Protein AF-A0A936LRH6-F1 (afdb_monomer_lite)

Radius of gyration: 25.13 Å; chains: 1; bounding box: 63×82×47 Å

pLDDT: mean 73.91, std 24.98, range [28.86, 97.94]

Secondary structure (DSSP, 8-state):
--------------------------------------TT--TTTSS--S-SEETTEEEEEEEEEETTTTEEEEEEEEEES-TTS---SEEEEE--TTSSSSS-EEE-BTTEEEEEEEESS--EEEEEETT--EEEEETTTSSTT----

Foldseek 3Di:
DDDDDDDDDDDDDDDDDDDDDDDDDDDDDDDDDDDDPPPPPQPCVPPLPAALDFPQKGKDWDWDDDPPPLKIKIKIKIAGNDPVDAAAAKKFKAADPVDPCRTDIFGDDPRMGIDIDMDNDWDKMWIAGPVGTIHIDTPCPRYPPPDPD

Structure (mmCIF, N/CA/C/O backbone):
data_AF-A0A936LRH6-F1
#
_entry.id   AF-A0A936LRH6-F1
#
loop_
_atom_site.group_PDB
_atom_site.id
_atom_site.type_symbol
_atom_site.label_atom_id
_atom_site.label_alt_id
_atom_site.label_comp_id
_atom_site.label_asym_id
_atom_site.label_entity_id
_atom_site.label_seq_id
_atom_site.pdbx_PDB_ins_code
_atom_site.Cartn_x
_atom_site.Cartn_y
_atom_site.Cartn_z
_atom_site.occupancy
_atom_site.B_iso_or_equiv
_atom_site.auth_seq_id
_atom_site.auth_comp_id
_atom_site.auth_asym_id
_atom_site.auth_atom_id
_atom_site.pdbx_PDB_model_num
ATOM 1 N N . MET A 1 1 ? -25.817 71.728 -7.794 1.00 39.62 1 MET A N 1
ATOM 2 C CA . MET A 1 1 ? -25.895 71.269 -6.388 1.00 39.62 1 MET A CA 1
ATOM 3 C C . MET A 1 1 ? -26.545 69.888 -6.449 1.00 39.62 1 MET A C 1
ATOM 5 O O . MET A 1 1 ? -27.663 69.826 -6.928 1.00 39.62 1 MET A O 1
ATOM 9 N N . ILE A 1 2 ? -25.837 68.754 -6.376 1.00 36.47 2 ILE A N 1
ATOM 10 C CA . ILE A 1 2 ? -24.927 68.221 -5.332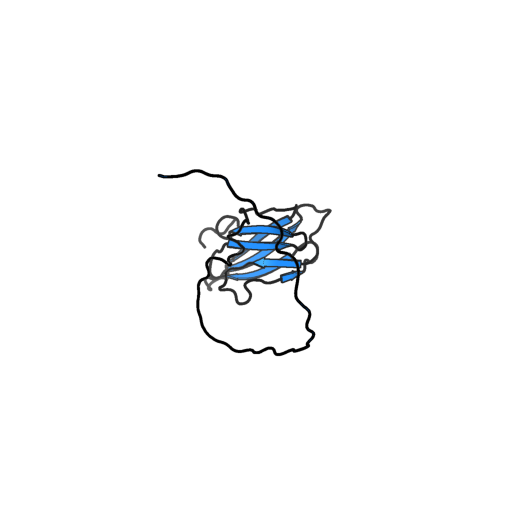 1.00 36.47 2 ILE A CA 1
ATOM 11 C C . ILE A 1 2 ? -25.701 67.745 -4.084 1.00 36.47 2 ILE A C 1
ATOM 13 O O . ILE A 1 2 ? -26.123 68.599 -3.322 1.00 36.47 2 ILE A O 1
ATOM 17 N N . LYS A 1 3 ? -25.808 66.401 -3.948 1.00 42.81 3 LYS A N 1
ATOM 18 C CA . LYS A 1 3 ? -25.753 65.495 -2.756 1.00 42.81 3 LYS A CA 1
ATO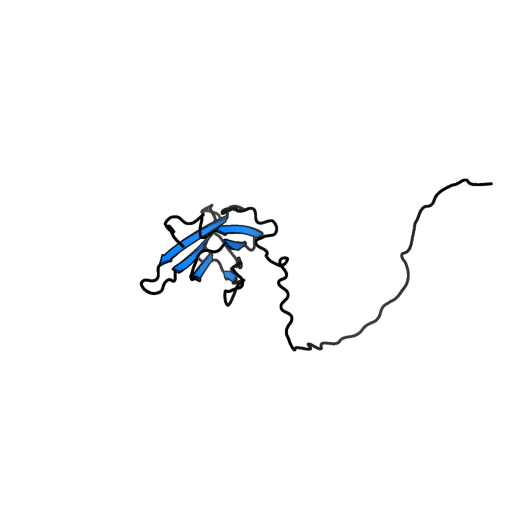M 19 C C . LYS A 1 3 ? -26.459 65.942 -1.448 1.00 42.81 3 LYS A C 1
ATOM 21 O O . LYS A 1 3 ? -26.295 67.075 -1.035 1.00 42.81 3 LYS A O 1
ATOM 26 N N . GLN A 1 4 ? -27.180 65.091 -0.705 1.00 45.19 4 GLN A N 1
ATOM 27 C CA . GLN A 1 4 ? -26.712 63.899 0.046 1.00 45.19 4 GLN A CA 1
ATOM 28 C C . GLN A 1 4 ? -27.917 62.992 0.436 1.00 45.19 4 GLN A C 1
ATOM 30 O O . GLN A 1 4 ? -29.000 63.517 0.654 1.00 45.19 4 GLN A O 1
ATOM 35 N N . GLU A 1 5 ? -27.823 61.659 0.276 1.00 46.44 5 GLU A N 1
ATOM 36 C CA . GLU A 1 5 ? -27.717 60.602 1.335 1.00 46.44 5 GLU A CA 1
ATOM 37 C C . GLU A 1 5 ? -29.041 60.323 2.100 1.00 46.44 5 GLU A C 1
ATOM 39 O O . GLU A 1 5 ? -29.735 61.248 2.494 1.00 46.44 5 GLU A O 1
ATOM 44 N N . LEU A 1 6 ? -29.511 59.073 2.277 1.00 42.69 6 LEU A N 1
ATOM 45 C CA . LEU A 1 6 ? -28.817 57.939 2.919 1.00 42.69 6 LEU A CA 1
ATOM 46 C C . LEU A 1 6 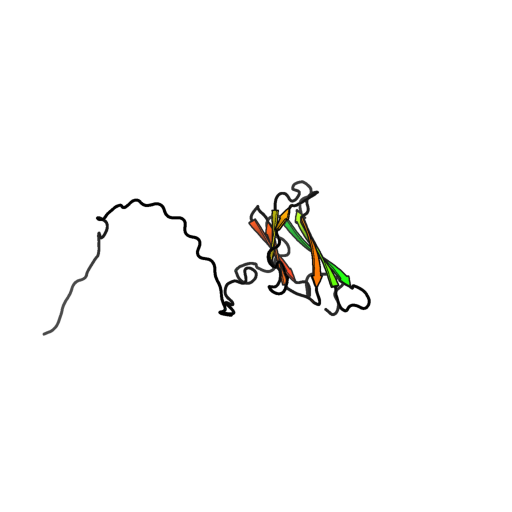? -29.259 56.525 2.413 1.00 42.69 6 LEU A C 1
ATOM 48 O O . LEU A 1 6 ? -30.298 56.370 1.777 1.00 42.69 6 LEU A O 1
ATOM 52 N N . ALA A 1 7 ? -28.440 55.502 2.714 1.00 43.78 7 ALA A N 1
ATOM 53 C CA . ALA A 1 7 ? -28.559 54.047 2.436 1.00 43.78 7 ALA A CA 1
ATOM 54 C C . ALA A 1 7 ? -29.871 53.370 2.939 1.00 43.78 7 ALA A C 1
ATOM 56 O O . ALA A 1 7 ? -30.442 53.840 3.914 1.00 43.78 7 ALA A O 1
ATOM 57 N N . LYS A 1 8 ? -30.470 52.322 2.327 1.00 39.78 8 LYS A N 1
ATOM 58 C CA . LYS A 1 8 ? -30.030 50.997 1.779 1.00 39.78 8 LYS A CA 1
ATOM 59 C C . LYS A 1 8 ? -29.968 49.846 2.818 1.00 39.78 8 LYS A C 1
ATOM 61 O O . LYS A 1 8 ? -28.947 49.692 3.475 1.00 39.78 8 LYS A O 1
ATOM 66 N N . ALA A 1 9 ? -30.989 48.975 2.819 1.00 38.28 9 ALA A N 1
ATOM 67 C CA . ALA A 1 9 ? -30.989 47.527 3.145 1.00 38.28 9 ALA A CA 1
ATOM 68 C C . ALA A 1 9 ? -32.386 46.975 2.746 1.00 38.28 9 ALA A C 1
ATOM 70 O O . ALA A 1 9 ? -33.377 47.609 3.084 1.00 38.28 9 ALA A O 1
ATOM 71 N N . GLN A 1 10 ? -32.554 46.023 1.819 1.00 40.56 10 GLN A N 1
ATOM 72 C CA . GLN A 1 10 ? -32.264 44.578 1.895 1.00 40.56 10 GLN A CA 1
ATOM 73 C C . GLN A 1 10 ? -33.102 43.825 2.939 1.00 40.56 10 GLN A C 1
ATOM 75 O O . GLN A 1 10 ? -32.644 43.674 4.065 1.00 40.56 10 GLN A O 1
ATOM 80 N N . ASP A 1 11 ? -34.248 43.279 2.513 1.00 39.31 11 ASP A N 1
ATOM 81 C CA . ASP A 1 11 ? -34.786 42.021 3.048 1.00 39.31 11 ASP A CA 1
ATOM 82 C C . ASP A 1 11 ? -35.736 41.326 2.038 1.00 39.31 11 ASP A C 1
ATOM 84 O O . ASP A 1 11 ? -36.173 41.949 1.070 1.00 39.31 11 ASP A O 1
ATOM 88 N N . GLU A 1 12 ? -36.013 40.041 2.270 1.00 37.59 12 GLU A N 1
ATOM 89 C CA . GLU A 1 12 ? -37.112 39.224 1.711 1.00 37.59 12 GLU A CA 1
ATOM 90 C C . GLU A 1 12 ? -37.230 39.072 0.171 1.00 37.59 12 GLU A C 1
ATOM 92 O O . GLU A 1 12 ? -37.974 39.759 -0.527 1.00 37.59 12 GLU A O 1
ATOM 97 N N . THR A 1 13 ? -36.601 38.027 -0.381 1.00 34.91 13 THR A N 1
ATOM 98 C CA . THR A 1 13 ? -37.000 37.438 -1.681 1.00 34.91 13 THR A CA 1
ATOM 99 C C . THR A 1 13 ? -37.135 35.922 -1.545 1.00 34.91 13 THR A C 1
ATOM 101 O O . THR A 1 13 ? -36.247 35.167 -1.935 1.00 34.91 13 THR A O 1
ATOM 104 N N . MET A 1 14 ? -38.240 35.465 -0.943 1.00 40.56 14 MET A N 1
ATOM 105 C CA . MET A 1 14 ? -38.499 34.034 -0.745 1.00 40.56 14 MET A CA 1
ATOM 106 C C . MET A 1 14 ? -40.000 33.682 -0.712 1.00 40.56 14 MET A C 1
ATOM 108 O O . MET A 1 14 ? -40.556 33.419 0.348 1.00 40.56 14 MET A O 1
ATOM 112 N N . ALA A 1 15 ? -40.658 33.629 -1.877 1.00 36.25 15 ALA A N 1
ATOM 113 C CA . ALA A 1 15 ? -41.913 32.887 -2.091 1.00 36.25 15 ALA A CA 1
ATOM 114 C C . ALA A 1 15 ? -42.250 32.771 -3.592 1.00 36.25 15 ALA A C 1
ATOM 116 O O . ALA A 1 15 ? -42.001 33.714 -4.335 1.00 36.25 15 ALA A O 1
ATOM 117 N N . MET A 1 16 ? -42.913 31.666 -3.983 1.00 35.59 16 MET A N 1
ATOM 118 C CA . MET A 1 16 ? -43.482 31.376 -5.323 1.00 35.59 16 MET A CA 1
ATOM 119 C C . MET A 1 16 ? -42.440 31.175 -6.454 1.00 35.59 16 MET A C 1
ATOM 121 O O . MET A 1 16 ? -41.517 31.959 -6.600 1.00 35.59 16 MET A O 1
ATOM 125 N N . MET A 1 17 ? -42.509 30.174 -7.341 1.00 36.75 17 MET A N 1
ATOM 126 C CA . MET A 1 17 ? -43.417 29.025 -7.551 1.00 36.75 17 MET A CA 1
ATOM 127 C C . MET A 1 17 ? -42.661 27.984 -8.436 1.00 36.75 17 MET A C 1
ATOM 129 O O . MET A 1 17 ? -41.650 28.340 -9.029 1.00 36.75 17 MET A O 1
ATOM 133 N N . ALA A 1 18 ? -43.031 26.709 -8.625 1.00 40.53 18 ALA A N 1
ATOM 134 C CA . ALA A 1 18 ? -44.195 25.919 -8.201 1.00 40.53 18 ALA A CA 1
ATOM 135 C C . ALA A 1 18 ? -43.779 24.444 -7.903 1.00 40.53 18 ALA A C 1
ATOM 137 O O . ALA A 1 18 ? -42.892 24.219 -7.086 1.00 40.53 18 ALA A O 1
ATOM 138 N N . GLN A 1 19 ? -44.416 23.439 -8.529 1.00 35.03 19 GLN A N 1
ATOM 139 C CA . GLN A 1 19 ? -44.179 21.984 -8.396 1.00 35.03 19 GLN A CA 1
ATOM 140 C C . GLN A 1 19 ? -44.448 21.290 -9.756 1.00 35.03 19 GLN A C 1
ATOM 142 O O . GLN A 1 19 ? -45.267 21.798 -10.521 1.00 35.03 19 GLN A O 1
ATOM 147 N N . GLY A 1 20 ? -43.827 20.138 -10.074 1.00 33.53 20 GLY A N 1
ATOM 148 C CA . GLY A 1 20 ? -44.065 19.452 -11.365 1.00 33.53 20 GLY A CA 1
ATOM 149 C C . GLY A 1 20 ? -43.421 18.064 -11.547 1.00 33.53 20 GLY A C 1
ATOM 150 O O . GLY A 1 20 ? -42.235 17.943 -11.815 1.00 33.53 20 GLY A O 1
ATOM 151 N N . VAL A 1 21 ? -44.246 17.024 -11.430 1.00 32.62 21 VAL A N 1
ATOM 152 C CA . VAL A 1 21 ? -43.994 15.567 -11.533 1.00 32.62 21 VAL A CA 1
ATOM 153 C C . VAL A 1 21 ? -43.380 15.086 -12.871 1.00 32.62 21 VAL A C 1
ATOM 155 O O . VAL A 1 21 ? -43.810 15.542 -13.924 1.00 32.62 21 VAL A O 1
ATOM 158 N N . GLY A 1 22 ? -42.528 14.039 -12.868 1.00 30.58 22 GLY A N 1
ATOM 159 C CA . GLY A 1 22 ? -42.308 13.204 -14.074 1.00 30.58 22 GLY A CA 1
ATOM 160 C C . GLY A 1 22 ? -41.112 12.232 -14.057 1.00 30.58 22 GLY A C 1
ATOM 161 O O . GLY A 1 22 ? -39.986 12.637 -13.803 1.00 30.58 22 GLY A O 1
ATOM 162 N N . LYS A 1 23 ? -41.339 10.941 -14.361 1.00 37.34 23 LYS A N 1
ATOM 163 C CA . LYS A 1 23 ? -40.293 9.896 -14.501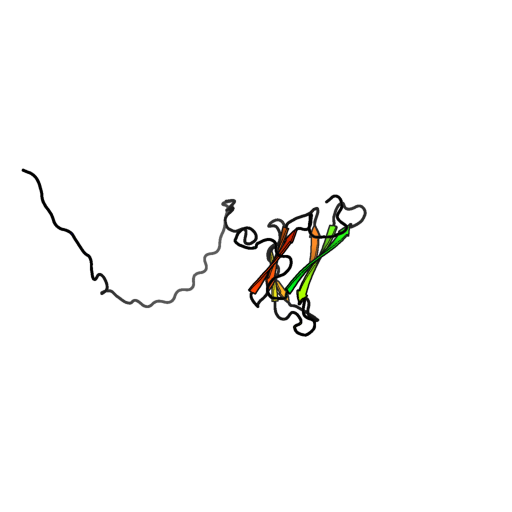 1.00 37.34 23 LYS A CA 1
ATOM 164 C C . LYS A 1 23 ? -39.543 9.999 -15.841 1.00 37.34 23 LYS A C 1
ATOM 166 O O . LYS A 1 23 ? -40.176 10.267 -16.855 1.00 37.34 23 LYS A O 1
ATOM 171 N N . GLY A 1 24 ? -38.269 9.595 -15.880 1.00 28.86 24 GLY A N 1
ATOM 172 C CA . GLY A 1 24 ? -37.567 9.307 -17.139 1.00 28.86 24 GLY A CA 1
ATOM 173 C C . GLY A 1 24 ? -36.138 8.795 -16.944 1.00 28.86 24 GLY A C 1
ATOM 174 O O . GLY A 1 24 ? -35.257 9.559 -16.568 1.00 28.86 24 GLY A O 1
ATOM 175 N N . LEU A 1 25 ? -35.904 7.507 -17.211 1.00 37.50 25 LEU A N 1
ATOM 176 C CA . LEU A 1 25 ? -34.565 6.919 -17.280 1.00 37.50 25 LEU A CA 1
ATOM 177 C C . LEU A 1 25 ? -34.105 6.958 -18.751 1.00 37.50 25 LEU A C 1
ATOM 179 O O . LEU A 1 25 ? -34.645 6.209 -19.558 1.00 37.50 25 LEU A O 1
ATOM 183 N N . GLU A 1 26 ? -33.119 7.782 -19.112 1.00 32.19 26 GLU A N 1
ATOM 184 C CA . GLU A 1 26 ? -32.374 7.612 -20.373 1.00 32.19 26 GLU A CA 1
ATOM 185 C C . GLU A 1 26 ? -30.875 7.804 -20.120 1.00 32.19 26 GLU A C 1
ATOM 187 O O . GLU A 1 26 ? -30.374 8.918 -19.971 1.00 32.19 26 GLU A O 1
ATOM 192 N N . VAL A 1 27 ? -30.147 6.687 -20.062 1.00 36.88 27 VAL A N 1
ATOM 193 C CA . VAL A 1 27 ? -28.684 6.679 -19.979 1.00 36.88 27 VAL A CA 1
ATOM 194 C C . VAL A 1 27 ? -28.129 6.767 -21.399 1.00 36.88 27 VAL A C 1
ATOM 196 O O . VAL A 1 27 ? -28.162 5.790 -22.146 1.00 36.88 27 VAL A O 1
ATOM 199 N N . LYS A 1 28 ? -27.605 7.935 -21.780 1.00 35.16 28 LYS A N 1
ATOM 200 C CA . LYS A 1 28 ? -27.051 8.176 -23.119 1.00 35.16 28 LYS A CA 1
ATOM 201 C C . LYS A 1 28 ? -25.522 8.069 -23.105 1.00 35.16 28 LYS A C 1
ATOM 203 O O . LYS A 1 28 ? -24.822 9.048 -22.872 1.00 35.16 28 LYS A O 1
ATOM 208 N N . VAL A 1 29 ? -24.997 6.862 -23.336 1.00 41.53 29 VAL A N 1
ATOM 209 C CA . VAL A 1 29 ? -23.544 6.614 -23.430 1.00 41.53 29 VAL A CA 1
ATOM 210 C C . VAL A 1 29 ? -23.040 6.792 -24.863 1.00 41.53 29 VAL A C 1
ATOM 212 O O . VAL A 1 29 ? -23.451 6.046 -25.751 1.00 41.53 29 VAL A O 1
ATOM 215 N N . ARG A 1 30 ? -22.092 7.719 -25.048 1.00 39.97 30 ARG A N 1
ATOM 216 C CA . ARG A 1 30 ? -20.868 7.651 -25.888 1.00 39.97 30 ARG A CA 1
ATOM 217 C C . ARG A 1 30 ? -20.144 9.002 -25.730 1.00 39.97 30 ARG A C 1
ATOM 219 O O . ARG A 1 30 ? -20.800 10.034 -25.763 1.00 39.97 30 ARG A O 1
ATOM 226 N N . ASN A 1 31 ? -18.895 9.015 -25.252 1.00 38.44 31 ASN A N 1
ATOM 227 C CA . ASN A 1 31 ? -17.658 9.022 -26.061 1.00 38.44 31 ASN A CA 1
ATOM 228 C C . ASN A 1 31 ? -17.627 10.194 -27.074 1.00 38.44 31 ASN A C 1
ATOM 230 O O . ASN A 1 31 ? -18.593 10.387 -27.796 1.00 38.44 31 ASN A O 1
ATOM 234 N N . GLU A 1 32 ? -16.567 11.002 -27.194 1.00 41.88 32 GLU A N 1
ATOM 235 C CA . GLU A 1 32 ? -15.142 10.718 -26.954 1.00 41.88 32 GLU A CA 1
ATOM 236 C C . GLU A 1 32 ? -14.251 11.986 -26.921 1.00 41.88 32 GLU A C 1
ATOM 238 O O . GLU A 1 32 ? -14.609 13.019 -27.472 1.00 41.88 32 GLU A O 1
ATOM 243 N N . LYS A 1 33 ? -13.050 11.854 -26.327 1.00 43.50 33 LYS A N 1
ATOM 244 C CA . LYS A 1 33 ? -11.883 12.766 -26.396 1.00 43.50 33 LYS A CA 1
ATOM 245 C C . LYS A 1 33 ? -12.075 14.253 -26.032 1.00 43.50 33 LYS A C 1
ATOM 247 O O . LYS A 1 33 ? -12.211 15.115 -26.893 1.00 43.50 33 LYS A O 1
ATOM 252 N N . ALA A 1 34 ? -11.745 14.562 -24.780 1.00 32.91 34 ALA A N 1
ATOM 253 C CA . ALA A 1 34 ? -10.877 15.699 -24.476 1.00 32.91 34 ALA A CA 1
ATOM 254 C C . ALA A 1 34 ? -9.869 15.272 -23.399 1.00 32.91 34 ALA A C 1
ATOM 256 O O . ALA A 1 34 ? -10.255 15.004 -22.264 1.00 32.91 34 ALA A O 1
ATOM 257 N N . PHE A 1 35 ? -8.582 15.186 -23.753 1.00 35.91 35 PHE A N 1
ATOM 258 C CA . PHE A 1 35 ? -7.524 15.175 -22.744 1.00 35.91 35 PHE A CA 1
ATOM 259 C C . PHE A 1 35 ? -7.458 16.590 -22.164 1.00 35.91 35 PHE A C 1
ATOM 261 O O . PHE A 1 35 ? -6.970 17.512 -22.813 1.00 35.91 35 PHE A O 1
ATOM 268 N N . HIS A 1 36 ? -8.000 16.759 -20.964 1.00 36.22 36 HIS A N 1
ATOM 269 C CA . HIS A 1 36 ? -7.623 17.845 -20.074 1.00 36.22 36 HIS A CA 1
ATOM 270 C C . HIS A 1 36 ? -6.848 17.205 -18.930 1.00 36.22 36 HIS A C 1
ATOM 272 O O . HIS A 1 36 ? -7.413 16.416 -18.170 1.00 36.22 36 HIS A O 1
ATOM 278 N N . GLU A 1 37 ? -5.567 17.545 -18.810 1.00 42.75 37 GLU A N 1
ATOM 279 C CA . GLU A 1 37 ? -4.834 17.375 -17.560 1.00 42.75 37 GLU A CA 1
ATOM 280 C C . GLU A 1 37 ? -5.432 18.346 -16.539 1.00 42.75 37 GLU A C 1
ATOM 282 O O . GLU A 1 37 ? -4.960 19.461 -16.335 1.00 42.75 37 GLU A O 1
ATOM 287 N N . ASN A 1 38 ? -6.531 17.929 -15.911 1.00 34.53 38 ASN A N 1
ATOM 288 C CA . ASN A 1 38 ? -6.992 18.566 -14.694 1.00 34.53 38 ASN A CA 1
ATOM 289 C C . ASN A 1 38 ? -6.020 18.178 -13.576 1.00 34.53 38 ASN A C 1
ATOM 291 O O . ASN A 1 38 ? -6.234 17.184 -12.887 1.00 34.53 38 ASN A O 1
ATOM 295 N N . GLU A 1 39 ? -5.018 19.025 -13.328 1.00 42.19 39 GLU A N 1
ATOM 296 C CA . GLU A 1 39 ? -4.161 19.018 -12.123 1.00 42.19 39 GLU A CA 1
ATOM 297 C C . GLU A 1 39 ? -4.944 19.126 -10.785 1.00 42.19 39 GLU A C 1
ATOM 299 O O . GLU A 1 39 ? -4.354 19.249 -9.713 1.00 42.19 39 GLU A O 1
ATOM 304 N N . SER A 1 40 ? -6.280 19.090 -10.833 1.00 38.28 40 SER A N 1
ATOM 305 C CA . SER A 1 40 ? -7.210 19.339 -9.733 1.00 38.28 40 SER A CA 1
ATOM 306 C C . SER A 1 40 ? -7.919 18.083 -9.189 1.00 38.28 40 SER A C 1
ATOM 308 O O . SER A 1 40 ? -8.700 18.227 -8.251 1.00 38.28 40 SER A O 1
ATOM 310 N N . ASP A 1 41 ? -7.671 16.880 -9.734 1.00 45.06 41 ASP A N 1
ATOM 311 C CA . ASP A 1 41 ? -8.231 15.595 -9.236 1.00 45.06 41 ASP A CA 1
ATOM 312 C C . ASP A 1 41 ? -7.133 14.621 -8.756 1.00 45.06 41 ASP A C 1
ATOM 314 O O . ASP A 1 41 ? -7.248 13.402 -8.871 1.00 45.06 41 ASP A O 1
ATOM 318 N N . ASP A 1 42 ? -6.044 15.168 -8.211 1.00 45.53 42 ASP A N 1
ATOM 319 C CA . ASP A 1 42 ? -5.010 14.411 -7.499 1.00 45.53 42 ASP A CA 1
ATOM 320 C C . ASP A 1 42 ? -5.363 14.356 -5.994 1.00 45.53 42 ASP A C 1
ATOM 322 O O . ASP A 1 42 ? -5.001 15.268 -5.238 1.00 45.53 42 ASP A O 1
ATOM 326 N N . PRO A 1 43 ? -6.073 13.319 -5.495 1.00 52.94 43 PRO A N 1
ATOM 327 C CA . PRO A 1 43 ? -6.474 13.243 -4.085 1.00 52.94 43 PRO A CA 1
ATOM 328 C C . PRO A 1 43 ? -5.280 13.196 -3.119 1.00 52.94 43 PRO A C 1
ATOM 330 O O . PRO A 1 43 ? -5.439 13.498 -1.942 1.00 52.94 43 PRO A O 1
ATOM 333 N N . LEU A 1 44 ? -4.078 12.875 -3.613 1.00 54.12 44 LEU A N 1
ATOM 334 C CA . LEU A 1 44 ? -2.830 12.893 -2.846 1.00 54.12 44 LEU A CA 1
ATOM 335 C C . LEU A 1 44 ? -2.254 14.309 -2.632 1.00 54.12 44 LEU A C 1
ATOM 337 O O . LEU A 1 44 ? -1.472 14.504 -1.697 1.00 54.12 44 LEU A O 1
ATOM 341 N N . LYS A 1 45 ? -2.618 15.294 -3.474 1.00 51.00 45 LYS A N 1
ATOM 342 C CA . LYS A 1 45 ? -2.175 16.700 -3.350 1.00 51.00 45 LYS A CA 1
ATOM 343 C C . LYS A 1 45 ? -3.040 17.506 -2.372 1.00 51.00 45 LYS A C 1
ATOM 345 O O . LYS A 1 45 ? -2.535 18.437 -1.749 1.00 51.00 45 LYS A O 1
ATOM 350 N N . ALA A 1 46 ? -4.317 17.160 -2.200 1.00 48.59 46 ALA A N 1
ATOM 351 C CA . ALA A 1 46 ? -5.239 17.894 -1.331 1.00 48.59 46 ALA A CA 1
ATOM 352 C C . ALA A 1 46 ? -5.275 17.326 0.105 1.00 48.59 46 ALA A C 1
ATOM 354 O O . ALA A 1 46 ? -6.014 16.392 0.395 1.00 48.59 46 ALA A O 1
ATOM 355 N N . ASN A 1 47 ? -4.534 17.958 1.025 1.00 54.75 47 ASN A N 1
ATOM 356 C CA . ASN A 1 47 ? -4.583 17.772 2.493 1.00 54.75 47 ASN A CA 1
ATOM 357 C C . ASN A 1 47 ? -3.984 16.475 3.090 1.00 54.75 47 ASN A C 1
ATOM 359 O O . ASN A 1 47 ? -4.120 16.246 4.291 1.00 54.75 47 ASN A O 1
ATOM 363 N N . TRP A 1 48 ? -3.291 15.638 2.312 1.00 65.94 48 TRP A N 1
ATOM 364 C CA . TRP A 1 48 ? -2.662 14.407 2.821 1.00 65.94 48 TRP A CA 1
ATOM 365 C C . TRP A 1 48 ? -1.202 14.685 3.220 1.00 65.94 48 TRP A C 1
ATOM 367 O O . TRP A 1 48 ? -0.266 14.479 2.436 1.00 65.94 48 TRP A O 1
ATOM 377 N N . ASN A 1 49 ? -1.008 15.191 4.442 1.00 56.09 49 ASN A N 1
ATOM 378 C CA . ASN A 1 49 ? 0.241 15.792 4.946 1.00 56.09 49 ASN A CA 1
ATOM 379 C C . ASN A 1 49 ? 1.385 14.797 5.268 1.00 56.09 49 ASN A C 1
ATOM 381 O O . ASN A 1 49 ? 2.034 14.908 6.303 1.00 56.09 49 ASN A O 1
ATOM 385 N N . GLY A 1 50 ? 1.670 13.842 4.377 1.00 58.97 50 GLY A N 1
ATOM 386 C CA . GLY A 1 50 ? 2.911 13.048 4.429 1.00 58.97 50 GLY A CA 1
ATOM 387 C C . GLY A 1 50 ? 3.016 12.079 5.604 1.00 58.97 50 GLY A C 1
ATOM 388 O O . GLY A 1 50 ? 4.119 11.692 5.969 1.00 58.97 50 GLY A O 1
ATOM 389 N N . GLN A 1 51 ? 1.894 11.713 6.224 1.00 81.50 51 GLN A N 1
ATOM 390 C CA . GLN A 1 51 ? 1.919 10.842 7.388 1.00 81.50 51 GLN A CA 1
ATOM 391 C C . GLN A 1 51 ? 1.816 9.373 6.968 1.00 81.50 51 GLN A C 1
ATOM 393 O O . GLN A 1 51 ? 0.809 8.930 6.410 1.00 81.50 51 GLN A O 1
ATOM 398 N N . LEU A 1 52 ? 2.859 8.616 7.318 1.00 91.62 52 LEU A N 1
ATOM 399 C CA . LEU A 1 52 ? 2.847 7.152 7.319 1.00 91.62 52 LEU A CA 1
ATOM 400 C C . LEU A 1 52 ? 1.831 6.587 8.322 1.00 91.62 52 LEU A C 1
ATOM 402 O O . LEU A 1 52 ? 1.512 5.401 8.265 1.00 91.62 52 LEU A O 1
ATOM 406 N N . GLU A 1 53 ? 1.349 7.415 9.255 1.00 92.81 53 GLU A N 1
ATOM 407 C CA . GLU A 1 53 ? 0.471 7.036 10.358 1.00 92.81 53 GLU A CA 1
ATOM 408 C C . GLU A 1 53 ? -0.642 8.065 10.574 1.00 92.81 53 GLU A C 1
ATOM 410 O O . GLU A 1 53 ? -0.361 9.242 10.767 1.00 92.81 53 GLU A O 1
ATOM 415 N N . ASP A 1 54 ? -1.894 7.614 10.610 1.00 92.38 54 ASP A N 1
ATOM 416 C CA . ASP A 1 54 ? -3.071 8.435 10.919 1.00 92.38 54 ASP A CA 1
ATOM 417 C C . ASP A 1 54 ? -4.132 7.574 11.625 1.00 92.38 54 ASP A C 1
ATOM 419 O O . ASP A 1 54 ? -4.266 6.383 11.342 1.00 92.38 54 ASP A O 1
ATOM 423 N N . LYS A 1 55 ? -4.865 8.151 12.586 1.00 90.00 55 LYS A N 1
ATOM 424 C CA . LYS A 1 55 ? -5.909 7.492 13.411 1.00 90.00 55 LYS A CA 1
ATOM 425 C C . LYS A 1 55 ? -5.548 6.075 13.898 1.00 90.00 55 LYS A C 1
ATOM 427 O O . LYS A 1 55 ? -6.349 5.136 13.812 1.00 90.00 55 LYS A O 1
ATOM 432 N N . GLY A 1 56 ? -4.318 5.898 14.384 1.00 92.44 56 GLY A N 1
ATOM 433 C CA . GLY A 1 56 ? -3.820 4.607 14.876 1.00 92.44 56 GLY A CA 1
ATOM 434 C C . GLY A 1 56 ? -3.606 3.544 13.788 1.00 92.44 56 GLY A C 1
ATOM 435 O O . GLY A 1 56 ? -3.456 2.366 14.104 1.00 92.44 56 GLY A O 1
ATOM 436 N N . LYS A 1 57 ? -3.609 3.924 12.508 1.00 95.19 57 LYS A N 1
ATOM 437 C CA . LYS A 1 57 ? -3.258 3.073 11.366 1.00 95.19 57 LYS A CA 1
ATOM 438 C C . LYS A 1 57 ? -1.889 3.473 10.830 1.00 95.19 57 LYS A C 1
ATOM 440 O O . LYS A 1 57 ? -1.467 4.608 11.020 1.00 95.19 57 LYS A O 1
ATOM 445 N N . ARG A 1 58 ? -1.210 2.549 10.152 1.00 95.69 58 ARG A N 1
ATOM 446 C CA . ARG A 1 58 ? 0.078 2.767 9.486 1.00 95.69 58 ARG A CA 1
ATOM 447 C C . ARG A 1 58 ? 0.063 2.175 8.085 1.00 95.69 58 ARG A C 1
ATOM 449 O O . ARG A 1 58 ? -0.437 1.063 7.909 1.00 95.69 58 ARG A O 1
ATOM 456 N N . ILE A 1 59 ? 0.652 2.890 7.129 1.00 96.12 59 ILE A N 1
ATOM 457 C CA . ILE A 1 59 ? 1.006 2.372 5.806 1.00 96.12 59 ILE A CA 1
ATOM 458 C C . ILE A 1 59 ? 2.496 2.011 5.762 1.00 96.12 59 ILE A C 1
ATOM 460 O O . ILE A 1 59 ? 3.332 2.678 6.370 1.00 96.12 59 ILE A O 1
ATOM 464 N N . SER A 1 60 ? 2.838 0.941 5.056 1.00 95.31 60 SER A N 1
ATOM 465 C CA . SER A 1 60 ? 4.222 0.578 4.742 1.00 95.31 60 SER A CA 1
ATOM 466 C C . SER A 1 60 ? 4.289 -0.197 3.427 1.00 95.31 60 SER A C 1
ATOM 468 O O . SER A 1 60 ? 3.261 -0.626 2.898 1.00 95.31 60 SER A O 1
ATOM 470 N N . ALA A 1 61 ? 5.493 -0.397 2.891 1.00 94.50 61 ALA A N 1
ATOM 471 C CA . ALA A 1 61 ? 5.694 -1.297 1.763 1.00 94.50 61 ALA A CA 1
ATOM 472 C C . ALA A 1 61 ? 6.968 -2.137 1.888 1.00 94.50 61 ALA A C 1
ATOM 474 O O . ALA A 1 61 ? 7.874 -1.841 2.666 1.00 94.50 61 ALA A O 1
ATOM 475 N N . SER A 1 62 ? 7.023 -3.194 1.086 1.00 92.44 62 SER A N 1
ATOM 476 C CA . SER A 1 62 ? 8.234 -3.942 0.758 1.00 92.44 62 SER A CA 1
ATOM 477 C C . SER A 1 62 ? 8.431 -3.925 -0.754 1.00 92.44 62 SER A C 1
ATOM 479 O O . SER A 1 62 ? 7.461 -4.077 -1.505 1.00 92.44 62 SER A O 1
ATOM 481 N N . VAL A 1 63 ? 9.680 -3.746 -1.180 1.00 91.75 63 VAL A N 1
ATOM 482 C CA . VAL A 1 63 ? 10.086 -3.685 -2.587 1.00 91.75 63 VAL A CA 1
ATOM 483 C C . VAL A 1 63 ? 11.071 -4.816 -2.852 1.00 91.75 63 VAL A C 1
ATOM 485 O O . VAL A 1 63 ? 12.136 -4.857 -2.244 1.00 91.75 63 VAL A O 1
ATOM 488 N N . ASP A 1 64 ? 10.708 -5.721 -3.755 1.00 91.38 64 ASP A N 1
ATOM 489 C CA . ASP A 1 64 ? 11.567 -6.805 -4.233 1.00 91.38 64 ASP A CA 1
ATOM 490 C C . ASP A 1 64 ? 11.878 -6.547 -5.723 1.00 91.38 64 ASP A C 1
ATOM 492 O O . ASP A 1 64 ? 10.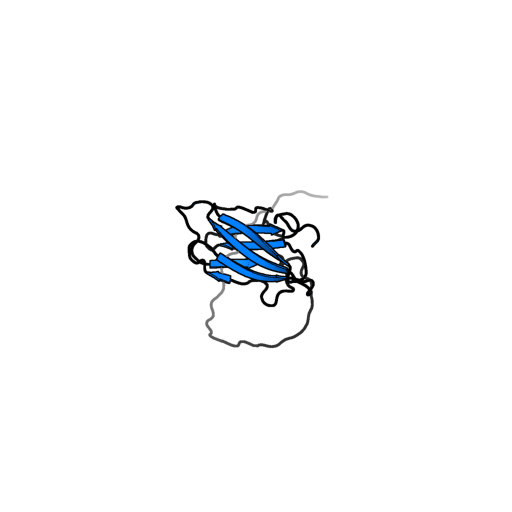951 -6.489 -6.535 1.00 91.38 64 ASP A O 1
ATOM 496 N N . GLU A 1 65 ? 13.144 -6.397 -6.129 1.00 91.56 65 GLU A N 1
ATOM 497 C CA . GLU A 1 65 ? 13.488 -6.350 -7.563 1.00 91.56 65 GLU A CA 1
ATOM 498 C C . GLU A 1 65 ? 13.149 -7.696 -8.232 1.00 91.56 65 GLU A C 1
ATOM 500 O O . GLU A 1 65 ? 13.358 -8.765 -7.655 1.00 91.56 65 GLU A O 1
ATOM 505 N N . ILE A 1 66 ? 12.619 -7.660 -9.456 1.00 91.06 66 ILE A N 1
ATOM 506 C CA . ILE A 1 66 ? 12.379 -8.841 -10.289 1.00 91.06 66 ILE A CA 1
ATOM 507 C C . ILE A 1 66 ? 13.604 -9.018 -11.211 1.00 91.06 66 ILE A C 1
ATOM 509 O O . ILE A 1 66 ? 13.742 -8.260 -12.181 1.00 91.06 66 ILE A O 1
ATOM 513 N N . PRO A 1 67 ? 14.489 -10.008 -10.961 1.00 90.56 67 PRO A N 1
ATOM 514 C CA . PRO A 1 67 ? 15.790 -10.084 -11.624 1.00 90.56 67 PRO A CA 1
ATOM 515 C C . PRO A 1 67 ? 15.699 -10.124 -13.151 1.00 90.56 67 PRO A C 1
ATOM 517 O O . PRO A 1 67 ? 14.903 -10.871 -13.719 1.00 90.56 67 PRO A O 1
ATOM 520 N N . GLY A 1 68 ? 16.538 -9.327 -13.815 1.00 90.06 68 GLY A N 1
ATOM 521 C CA . GLY A 1 68 ? 16.639 -9.292 -15.278 1.00 90.06 68 GLY A CA 1
ATOM 522 C C . GLY A 1 68 ? 15.468 -8.616 -16.001 1.00 90.06 68 GLY A C 1
ATOM 523 O O . GLY A 1 68 ? 15.406 -8.697 -17.224 1.00 90.06 68 GLY A O 1
ATOM 524 N N . SER A 1 69 ? 14.551 -7.959 -15.280 1.00 89.81 69 SER A N 1
ATOM 525 C CA . SER A 1 69 ? 13.391 -7.278 -15.880 1.00 89.81 69 SER A CA 1
ATOM 526 C C . SER A 1 69 ? 13.421 -5.748 -15.798 1.00 89.81 69 SER A C 1
ATOM 528 O O . SER A 1 69 ? 12.713 -5.101 -16.564 1.00 89.81 69 SER A O 1
ATOM 530 N N . GLY A 1 70 ? 14.200 -5.166 -14.875 1.00 88.94 70 GLY A N 1
ATOM 531 C CA . GLY A 1 70 ? 14.118 -3.733 -14.553 1.00 88.94 70 GLY A CA 1
ATOM 532 C C . GLY A 1 70 ? 12.798 -3.326 -13.879 1.00 88.94 70 GLY A C 1
ATOM 533 O O . GLY A 1 70 ? 12.432 -2.156 -13.905 1.00 88.94 70 GLY A O 1
ATOM 534 N N . LEU A 1 71 ? 12.057 -4.291 -13.322 1.00 91.38 71 LEU A N 1
ATOM 535 C CA . LEU A 1 71 ? 10.785 -4.081 -12.636 1.00 91.38 71 LEU A CA 1
ATOM 536 C C . LEU A 1 71 ? 10.885 -4.465 -11.159 1.00 91.38 71 LEU A C 1
ATOM 538 O O . LEU A 1 71 ? 11.638 -5.357 -10.769 1.00 91.38 71 LEU A O 1
ATOM 542 N N . TYR A 1 72 ? 10.032 -3.849 -10.351 1.00 91.06 72 TYR A N 1
ATOM 543 C CA . TYR A 1 72 ? 9.958 -4.030 -8.909 1.00 91.06 72 TYR A CA 1
ATOM 544 C C . TYR A 1 72 ? 8.594 -4.582 -8.515 1.00 91.06 72 TYR A C 1
ATOM 546 O O . TYR A 1 72 ? 7.550 -4.050 -8.897 1.00 91.06 72 TYR A O 1
ATOM 554 N N . ARG A 1 73 ? 8.593 -5.650 -7.719 1.00 94.12 73 ARG A N 1
ATOM 555 C CA . ARG A 1 73 ? 7.406 -6.181 -7.058 1.00 94.12 73 ARG A CA 1
ATOM 556 C C . ARG A 1 73 ? 7.182 -5.403 -5.771 1.00 94.12 73 ARG A C 1
ATOM 558 O O . ARG A 1 73 ? 8.030 -5.393 -4.884 1.00 94.12 73 ARG A O 1
ATOM 565 N N . LEU A 1 74 ? 6.013 -4.792 -5.669 1.00 94.62 74 LEU A N 1
ATOM 566 C CA . LEU A 1 74 ? 5.605 -3.974 -4.540 1.00 94.62 74 LEU A CA 1
ATOM 567 C C . LEU A 1 74 ? 4.547 -4.725 -3.733 1.00 94.62 74 LEU A C 1
ATOM 569 O O . LEU A 1 74 ? 3.555 -5.204 -4.289 1.00 94.62 74 LEU A O 1
ATOM 573 N N . LYS A 1 75 ? 4.753 -4.814 -2.418 1.00 96.25 75 LYS A N 1
ATOM 574 C CA . LYS A 1 75 ? 3.736 -5.229 -1.446 1.00 96.25 75 LYS A CA 1
ATOM 575 C C . LYS A 1 75 ? 3.456 -4.040 -0.538 1.00 96.25 75 LYS A C 1
ATOM 577 O O . LYS A 1 75 ? 4.342 -3.649 0.212 1.00 96.25 75 LYS A O 1
ATOM 582 N N . ILE A 1 76 ? 2.264 -3.462 -0.627 1.00 96.69 76 ILE A N 1
ATOM 583 C CA . ILE A 1 76 ? 1.824 -2.334 0.194 1.00 96.69 76 ILE A CA 1
ATOM 584 C C . ILE A 1 76 ? 0.888 -2.870 1.273 1.00 96.69 76 ILE A C 1
ATOM 586 O O . ILE A 1 76 ? 0.010 -3.692 1.004 1.00 96.69 76 ILE A O 1
ATOM 590 N N . PHE A 1 77 ? 1.086 -2.395 2.492 1.00 97.31 77 PHE A N 1
ATOM 591 C CA . PHE A 1 77 ? 0.448 -2.876 3.702 1.00 97.31 77 PHE A CA 1
ATOM 592 C C . PHE A 1 77 ? -0.216 -1.715 4.432 1.00 97.31 77 PHE A C 1
ATOM 594 O O . PHE A 1 77 ? 0.401 -0.668 4.619 1.00 97.31 77 PHE A O 1
ATOM 601 N N . VAL A 1 78 ? -1.454 -1.909 4.885 1.00 97.12 78 VAL A N 1
ATOM 602 C CA . VAL A 1 78 ? -2.106 -1.026 5.859 1.00 97.12 78 VAL A CA 1
ATOM 603 C C . VAL A 1 78 ? -2.499 -1.857 7.070 1.00 97.12 78 VAL A C 1
ATOM 605 O O . VAL A 1 78 ? -3.197 -2.865 6.944 1.00 97.12 78 VAL A O 1
ATOM 608 N N . ARG A 1 79 ? -2.039 -1.433 8.249 1.00 96.75 79 ARG A N 1
ATOM 609 C CA . ARG A 1 79 ? -2.241 -2.114 9.538 1.00 96.75 79 ARG A CA 1
ATOM 610 C C . ARG A 1 79 ? -2.721 -1.128 10.591 1.00 96.75 79 ARG A C 1
ATOM 612 O O . ARG A 1 79 ? -2.530 0.076 10.458 1.00 96.75 79 ARG A O 1
ATOM 619 N N . SER A 1 80 ? -3.271 -1.647 11.681 1.00 94.88 80 SER A N 1
ATOM 620 C CA . SER A 1 80 ? -3.333 -0.898 12.937 1.00 94.88 80 SER A CA 1
ATOM 621 C C . SER A 1 80 ? -1.978 -0.919 13.646 1.00 94.88 80 SER A C 1
ATOM 623 O O . SER A 1 80 ? -1.269 -1.927 13.594 1.00 94.88 80 SER A O 1
ATOM 625 N N . ILE A 1 81 ? -1.629 0.164 14.341 1.00 93.62 81 ILE A N 1
ATOM 626 C CA . ILE A 1 81 ? -0.474 0.204 15.257 1.00 93.62 81 ILE A CA 1
ATOM 627 C C . ILE A 1 81 ? -0.818 -0.392 16.633 1.00 93.62 81 ILE A C 1
ATOM 629 O O . ILE A 1 81 ? 0.073 -0.688 17.430 1.00 93.62 81 ILE A O 1
ATOM 633 N N . TYR A 1 82 ? -2.107 -0.613 16.902 1.00 92.19 82 TYR A N 1
ATOM 634 C CA . TYR A 1 82 ? -2.635 -1.153 18.149 1.00 92.19 82 TYR A CA 1
ATOM 635 C C . TYR A 1 82 ? -3.098 -2.603 17.959 1.00 92.19 82 TYR A C 1
ATOM 637 O O . TYR A 1 82 ? -4.058 -2.879 17.242 1.00 92.19 82 TYR A O 1
ATOM 645 N N . LYS A 1 83 ? -2.445 -3.552 18.645 1.00 88.19 83 LYS A N 1
ATOM 646 C CA . LYS A 1 83 ? -2.752 -4.995 18.531 1.00 88.19 83 LYS A CA 1
ATOM 647 C C . LYS A 1 83 ? -4.195 -5.340 18.914 1.00 88.19 83 LYS A C 1
ATOM 649 O O . LYS A 1 83 ? -4.766 -6.277 18.369 1.00 88.19 83 LYS A O 1
ATOM 654 N N . GLN A 1 84 ? -4.762 -4.593 19.858 1.00 91.94 84 GLN A N 1
ATOM 655 C CA . GLN A 1 84 ? -6.126 -4.750 20.356 1.00 91.94 84 GLN A CA 1
ATOM 656 C C . GLN A 1 84 ? -7.204 -4.173 19.418 1.00 91.94 84 GLN A C 1
ATOM 658 O O . GLN A 1 84 ? -8.380 -4.491 19.578 1.00 91.94 84 GLN A O 1
ATOM 663 N N . GLU A 1 85 ? -6.818 -3.375 18.420 1.00 91.50 85 GLU A N 1
ATOM 664 C CA . GLU A 1 85 ? -7.720 -2.749 17.444 1.00 91.50 85 GLU A CA 1
ATOM 665 C C . GLU A 1 85 ? -7.272 -3.097 16.015 1.00 91.50 85 GLU A C 1
ATOM 667 O O . GLU A 1 85 ? -6.797 -2.219 15.294 1.00 91.50 85 GLU A O 1
ATOM 672 N N . PRO A 1 86 ? -7.366 -4.370 15.584 1.00 93.06 86 PRO A N 1
ATOM 673 C CA . PRO A 1 86 ? -6.960 -4.782 14.240 1.00 93.06 86 PRO A CA 1
ATOM 674 C C . PRO A 1 86 ? -7.743 -4.026 13.158 1.00 93.06 86 PRO A C 1
ATOM 676 O O . PRO A 1 86 ? -8.913 -3.686 13.356 1.00 93.06 86 PRO A O 1
ATOM 679 N N . LEU A 1 87 ? -7.117 -3.801 11.996 1.00 94.88 87 LEU A N 1
ATOM 680 C CA . LEU A 1 87 ? -7.792 -3.166 10.863 1.00 94.88 87 LEU A CA 1
ATOM 681 C C . LEU A 1 87 ? -8.973 -4.031 10.400 1.00 94.88 87 LEU A C 1
ATOM 683 O O . LEU A 1 87 ? -8.869 -5.255 10.312 1.00 94.88 87 LEU A O 1
ATOM 687 N N . LYS A 1 88 ? -10.095 -3.379 10.096 1.00 95.19 88 LYS A N 1
ATOM 688 C CA . LYS A 1 88 ? -11.331 -3.997 9.610 1.00 95.19 88 LYS A CA 1
ATOM 689 C C . LYS A 1 88 ? -11.884 -3.183 8.450 1.00 95.19 88 LYS A C 1
ATOM 691 O O . LYS A 1 88 ? -11.565 -2.002 8.323 1.00 95.19 88 LYS A O 1
ATOM 696 N N . GLY A 1 89 ? -12.755 -3.809 7.665 1.00 95.81 89 GLY A N 1
ATOM 697 C CA . GLY A 1 89 ? -13.424 -3.141 6.557 1.00 95.81 89 GLY A CA 1
ATOM 698 C C . GLY A 1 89 ? -12.502 -2.938 5.359 1.00 95.81 89 GLY A C 1
ATOM 699 O O . GLY A 1 89 ? -11.551 -3.693 5.149 1.00 95.81 89 GLY A O 1
ATOM 700 N N . LYS A 1 90 ? -12.812 -1.939 4.542 1.00 97.88 90 LYS A N 1
ATOM 701 C CA . LYS A 1 90 ? -12.140 -1.677 3.268 1.00 97.88 90 LYS A CA 1
ATOM 702 C C . LYS A 1 90 ? -11.079 -0.589 3.375 1.00 97.88 90 LYS A C 1
ATOM 704 O O . LYS A 1 90 ? -11.184 0.362 4.150 1.00 97.88 90 LYS A O 1
ATOM 709 N N . VAL A 1 91 ? -10.078 -0.728 2.515 1.00 97.44 91 VAL A N 1
ATOM 710 C CA . VAL A 1 91 ? -9.042 0.261 2.249 1.00 97.44 91 VAL A CA 1
ATOM 711 C C . VAL A 1 91 ? -9.067 0.603 0.767 1.00 97.44 91 VAL A C 1
ATOM 713 O O . VAL A 1 91 ? -8.855 -0.258 -0.088 1.00 97.44 91 VAL A O 1
ATOM 716 N N . GLN A 1 92 ? -9.331 1.869 0.469 1.00 97.62 92 GLN A N 1
ATOM 717 C CA . GLN A 1 92 ? -9.207 2.456 -0.856 1.00 97.62 92 GLN A CA 1
ATOM 718 C C . GLN A 1 92 ? -7.761 2.920 -1.033 1.00 97.62 92 GLN A C 1
ATOM 720 O O . GLN A 1 92 ? -7.341 3.892 -0.409 1.00 97.62 92 GLN A O 1
ATOM 725 N N . PHE A 1 93 ? -6.994 2.245 -1.882 1.00 95.81 93 PHE A N 1
ATOM 726 C CA . PHE A 1 93 ? -5.677 2.732 -2.283 1.00 95.81 93 PHE A CA 1
ATOM 727 C C . PHE A 1 93 ? -5.806 3.765 -3.404 1.00 95.81 93 PHE A C 1
ATOM 729 O O . PHE A 1 93 ? -6.772 3.745 -4.170 1.00 95.81 93 PHE A O 1
ATOM 736 N N . PHE A 1 94 ? -4.810 4.640 -3.496 1.00 94.44 94 PHE A N 1
ATOM 737 C CA . PHE A 1 94 ? -4.659 5.677 -4.510 1.00 94.44 94 PHE A CA 1
ATOM 738 C C . PHE A 1 94 ? -3.251 5.553 -5.091 1.00 94.44 94 PHE A C 1
ATOM 740 O O . PHE A 1 94 ? -2.260 5.812 -4.406 1.00 94.44 94 PHE A O 1
ATOM 747 N N . LEU A 1 95 ? -3.178 5.089 -6.333 1.00 92.50 95 LEU A N 1
ATOM 748 C CA . LEU A 1 95 ? -1.957 4.855 -7.094 1.00 92.50 95 LEU A CA 1
ATOM 749 C C . LEU A 1 95 ? -1.828 5.8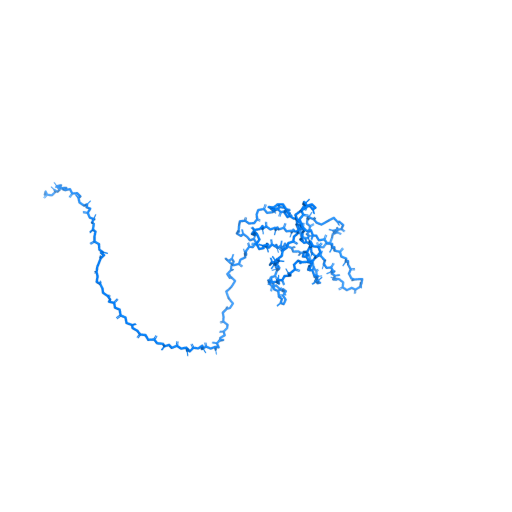95 -8.213 1.00 92.50 95 LEU A C 1
ATOM 751 O O . LEU A 1 95 ? -2.787 6.591 -8.549 1.00 92.50 95 LEU A O 1
ATOM 755 N N . HIS A 1 96 ? -0.656 5.939 -8.842 1.00 88.25 96 HIS A N 1
ATOM 756 C CA . HIS A 1 96 ? -0.421 6.774 -10.017 1.00 88.25 96 HIS A CA 1
ATOM 757 C C . HIS A 1 96 ? -1.413 6.452 -11.170 1.00 88.25 96 HIS A C 1
ATOM 759 O O . HIS A 1 96 ? -1.728 5.276 -11.390 1.00 88.25 96 HIS A O 1
ATOM 765 N N . PRO A 1 97 ? -1.879 7.437 -11.967 1.00 88.19 97 PRO A N 1
ATOM 766 C CA . PRO A 1 97 ? -2.851 7.204 -13.046 1.00 88.19 97 PRO A CA 1
ATOM 767 C C . PRO A 1 97 ? -2.416 6.231 -14.157 1.00 88.19 97 PRO A C 1
ATOM 769 O O . PRO A 1 97 ? -3.256 5.800 -14.942 1.00 88.19 97 PRO A O 1
ATOM 772 N N . SER A 1 98 ? -1.130 5.865 -14.237 1.00 87.06 98 SER A N 1
ATOM 773 C CA . SER A 1 98 ? -0.623 4.873 -15.202 1.00 87.06 98 SER A CA 1
ATOM 774 C C . SER A 1 98 ? -0.993 3.419 -14.873 1.00 87.06 98 SER A C 1
ATOM 776 O O . SER A 1 98 ? -0.821 2.546 -15.723 1.00 87.06 98 SER A O 1
ATOM 778 N N . PHE A 1 99 ? -1.500 3.127 -13.671 1.00 88.25 99 PHE A N 1
ATOM 779 C CA . PHE A 1 99 ? -1.962 1.785 -13.313 1.00 88.25 99 PHE A CA 1
ATOM 780 C C . PHE A 1 99 ? -3.357 1.495 -13.883 1.00 88.25 99 PHE A C 1
ATOM 782 O O . PHE A 1 99 ? -4.272 2.298 -13.734 1.00 88.25 99 PHE A O 1
ATOM 789 N N . ASN A 1 100 ? -3.559 0.289 -14.436 1.00 91.25 100 ASN A N 1
ATOM 790 C CA . ASN A 1 100 ? -4.853 -0.170 -14.985 1.00 91.25 100 ASN A CA 1
ATOM 791 C C . ASN A 1 100 ? -6.037 -0.029 -14.008 1.00 91.25 100 ASN A C 1
ATOM 793 O O . ASN A 1 100 ? -7.182 0.109 -14.432 1.00 91.25 100 ASN A O 1
ATOM 797 N N . ASN A 1 101 ? -5.766 -0.097 -12.703 1.00 92.94 101 ASN A N 1
ATOM 798 C CA . ASN A 1 101 ? -6.702 0.279 -11.655 1.00 92.94 101 ASN A CA 1
ATOM 799 C C . ASN A 1 101 ? -5.981 1.243 -10.698 1.00 92.94 101 ASN A C 1
ATOM 801 O O . ASN A 1 101 ? -5.267 0.770 -9.813 1.00 92.94 101 ASN A O 1
ATOM 805 N N . PRO A 1 102 ? -6.129 2.571 -10.866 1.00 92.31 102 PRO A N 1
ATOM 806 C CA . PRO A 1 102 ? -5.421 3.552 -10.047 1.00 92.31 102 PRO A CA 1
ATOM 807 C C . PRO A 1 102 ? -6.077 3.754 -8.673 1.00 92.31 102 PRO A C 1
ATOM 809 O O . PRO A 1 102 ? -5.475 4.347 -7.784 1.00 92.31 102 PRO A O 1
ATOM 812 N N . LYS A 1 103 ? -7.308 3.261 -8.477 1.00 95.69 103 LYS A N 1
ATOM 813 C CA . LYS A 1 103 ? -8.054 3.366 -7.217 1.00 95.69 103 LYS A CA 1
ATOM 814 C C . LYS A 1 103 ? -8.566 1.973 -6.775 1.00 95.69 103 LYS A C 1
ATOM 816 O O . LYS A 1 103 ? -9.781 1.770 -6.710 1.00 95.69 103 LYS A O 1
ATOM 821 N N . PRO A 1 104 ? -7.694 0.988 -6.456 1.00 97.19 104 PRO A N 1
ATOM 822 C CA . PRO A 1 104 ? -8.134 -0.342 -6.038 1.00 97.19 104 PRO A CA 1
ATOM 823 C C . PRO A 1 104 ? -8.620 -0.362 -4.581 1.00 97.19 104 PRO A C 1
ATOM 825 O O . PRO A 1 104 ? -7.978 0.191 -3.688 1.00 97.19 104 PRO A O 1
ATOM 828 N N . VAL A 1 105 ? -9.737 -1.052 -4.339 1.00 97.62 105 VAL A N 1
ATOM 829 C CA . VAL A 1 105 ? -10.300 -1.279 -2.999 1.00 97.62 105 VAL A CA 1
ATOM 830 C C . VAL A 1 105 ? -9.952 -2.688 -2.531 1.00 97.62 105 VAL A C 1
ATOM 832 O O . VAL A 1 105 ? -10.267 -3.660 -3.217 1.00 97.62 105 VAL A O 1
ATOM 835 N N . ILE A 1 106 ? -9.339 -2.801 -1.355 1.00 97.88 106 ILE A N 1
ATOM 836 C CA . ILE A 1 106 ? -8.953 -4.067 -0.725 1.00 97.88 106 ILE A CA 1
ATOM 837 C C . ILE A 1 106 ? -9.686 -4.208 0.609 1.00 97.88 106 ILE A C 1
ATOM 839 O O . ILE A 1 106 ? -9.696 -3.287 1.421 1.00 97.88 106 ILE A O 1
ATOM 843 N N . GLU A 1 107 ? -10.296 -5.365 0.847 1.00 97.88 107 GLU A N 1
ATOM 844 C CA . GLU A 1 107 ? -10.876 -5.715 2.146 1.00 97.88 107 GLU A CA 1
ATOM 845 C C . GLU A 1 107 ? -9.784 -6.234 3.091 1.00 97.88 107 GLU A C 1
ATOM 847 O O . GLU A 1 107 ? -8.979 -7.087 2.706 1.00 97.88 107 GLU A O 1
ATOM 852 N N . ALA A 1 108 ? -9.753 -5.718 4.320 1.00 96.88 108 ALA A N 1
ATOM 853 C CA . ALA A 1 108 ? -8.797 -6.126 5.335 1.00 96.88 108 ALA A CA 1
ATOM 854 C C . ALA A 1 108 ? -9.079 -7.558 5.822 1.00 96.88 108 ALA A C 1
ATOM 856 O O . ALA A 1 108 ? -10.208 -7.907 6.171 1.00 96.88 108 ALA A O 1
ATOM 857 N N . LYS A 1 109 ? -8.030 -8.380 5.884 1.00 95.75 109 LYS A N 1
ATOM 858 C CA . LYS A 1 109 ? -8.041 -9.765 6.368 1.00 95.75 109 LYS A CA 1
ATOM 859 C C . LYS A 1 109 ? -6.963 -9.922 7.431 1.00 95.75 109 LYS A C 1
ATOM 861 O O . LYS A 1 109 ? -5.913 -9.297 7.344 1.00 95.75 109 LYS A O 1
ATOM 866 N N . ASP A 1 110 ? -7.258 -10.692 8.474 1.00 92.94 110 ASP A N 1
ATOM 867 C CA . ASP A 1 110 ? -6.335 -10.955 9.590 1.00 92.94 110 ASP A CA 1
ATOM 868 C C . ASP A 1 110 ? -5.733 -9.685 10.245 1.00 92.94 110 ASP A C 1
ATOM 870 O O . ASP A 1 110 ? -4.649 -9.707 10.826 1.00 92.94 110 ASP A O 1
ATOM 874 N N . GLY A 1 111 ? -6.465 -8.563 10.184 1.00 93.81 111 GLY A N 1
ATOM 875 C CA . GLY A 1 111 ? -6.057 -7.267 10.738 1.00 93.81 111 GLY A CA 1
ATOM 876 C C . GLY A 1 111 ? -5.236 -6.369 9.804 1.00 93.81 111 GLY A C 1
ATOM 877 O O . GLY A 1 111 ? -4.695 -5.364 10.273 1.00 93.81 111 GLY A O 1
ATOM 878 N N . GLU A 1 112 ? -5.150 -6.700 8.512 1.00 96.06 112 GLU A N 1
ATOM 879 C CA . GLU A 1 112 ? -4.351 -6.004 7.497 1.00 96.06 112 GLU A CA 1
ATOM 880 C C . GLU A 1 112 ? -5.065 -5.910 6.134 1.00 96.06 112 GLU A C 1
ATOM 882 O O . GLU A 1 112 ? -5.692 -6.863 5.682 1.00 96.06 112 GLU A O 1
ATOM 887 N N . ALA A 1 113 ? -4.891 -4.798 5.414 1.00 97.75 113 ALA A N 1
ATOM 888 C CA . ALA A 1 113 ? -5.108 -4.752 3.967 1.00 97.75 113 ALA A CA 1
ATOM 889 C C . ALA A 1 113 ? -3.761 -4.833 3.231 1.00 97.75 113 ALA A C 1
ATOM 891 O O . ALA A 1 113 ? -2.868 -4.022 3.475 1.00 97.75 113 ALA A O 1
ATOM 892 N N . CYS A 1 114 ? -3.625 -5.797 2.315 1.00 97.94 114 CYS A N 1
ATOM 893 C CA . CYS A 1 114 ? -2.419 -6.004 1.512 1.00 97.94 114 CYS A CA 1
ATOM 894 C C . CYS A 1 114 ? -2.728 -5.831 0.019 1.00 97.94 114 CYS A C 1
ATOM 896 O O . CYS A 1 114 ? -3.573 -6.536 -0.535 1.00 97.94 114 CYS A O 1
ATOM 898 N N . LEU A 1 115 ? -2.017 -4.914 -0.636 1.00 97.44 115 LEU A N 1
ATOM 899 C CA . LEU A 1 115 ? -2.055 -4.690 -2.078 1.00 97.44 115 LEU A CA 1
ATOM 900 C C . LEU A 1 115 ? -0.728 -5.147 -2.696 1.00 97.44 115 LEU A C 1
ATOM 902 O O . LEU A 1 115 ? 0.342 -4.794 -2.205 1.00 97.44 115 LEU A O 1
ATOM 906 N N . GLN A 1 116 ? -0.788 -5.914 -3.785 1.00 96.50 116 GLN A N 1
ATOM 907 C CA . GLN A 1 116 ? 0.398 -6.361 -4.522 1.00 96.50 116 GLN A CA 1
ATOM 908 C C . GLN A 1 116 ? 0.330 -5.891 -5.972 1.00 96.50 116 GLN A C 1
ATOM 910 O O . GLN A 1 116 ? -0.703 -6.044 -6.623 1.00 96.50 116 GLN A O 1
ATOM 915 N N . LEU A 1 117 ? 1.427 -5.327 -6.474 1.00 95.25 117 LEU A N 1
ATOM 916 C CA . LEU A 1 117 ? 1.540 -4.819 -7.842 1.00 95.25 117 LEU A CA 1
ATOM 917 C C . LEU A 1 117 ? 3.000 -4.817 -8.319 1.00 95.25 117 LEU A C 1
ATOM 919 O O . LEU A 1 117 ? 3.916 -5.131 -7.559 1.00 95.25 117 LEU A O 1
ATOM 923 N N . VAL A 1 118 ? 3.215 -4.493 -9.593 1.00 93.81 118 VAL A N 1
ATOM 924 C CA . VAL A 1 118 ? 4.547 -4.364 -10.202 1.00 93.81 118 VAL A CA 1
ATOM 925 C C . VAL A 1 118 ? 4.698 -2.950 -10.756 1.00 93.81 118 VAL A C 1
ATOM 927 O O . VAL A 1 118 ? 3.772 -2.452 -11.390 1.00 93.81 118 VAL A O 1
ATOM 930 N N . SER A 1 119 ? 5.847 -2.318 -10.522 1.00 91.62 119 SER A N 1
ATOM 931 C CA . SER A 1 119 ? 6.192 -0.981 -11.021 1.00 91.62 119 SER A CA 1
ATOM 932 C C . SER A 1 119 ? 7.555 -0.986 -11.712 1.00 91.62 119 SER A C 1
ATOM 934 O O . SER A 1 119 ? 8.393 -1.837 -11.424 1.00 91.62 119 SER A O 1
ATOM 936 N N . TYR A 1 120 ? 7.785 -0.023 -12.602 1.00 87.56 120 TYR A N 1
ATOM 937 C CA . TYR A 1 120 ? 9.090 0.253 -13.214 1.00 87.56 120 TYR A CA 1
ATOM 938 C C . TYR A 1 120 ? 9.930 1.268 -12.414 1.00 87.56 120 TYR A C 1
ATOM 940 O O . TYR A 1 120 ? 11.077 1.510 -12.765 1.00 87.56 120 TYR A O 1
ATOM 948 N N . GLY A 1 121 ? 9.369 1.879 -11.365 1.00 85.62 121 GLY A N 1
ATOM 949 C CA . GLY A 1 121 ? 10.061 2.879 -10.547 1.00 85.62 121 GLY A CA 1
ATOM 950 C C . GLY A 1 121 ? 9.283 3.293 -9.297 1.00 85.62 121 GLY A C 1
ATOM 951 O O . GLY A 1 121 ? 8.220 2.734 -8.988 1.00 85.62 121 GLY A O 1
ATOM 952 N N . SER A 1 122 ? 9.826 4.277 -8.582 1.00 86.94 122 SER A N 1
ATOM 953 C CA . SER A 1 122 ? 9.201 4.912 -7.418 1.00 86.94 122 SER A CA 1
ATOM 954 C C . SER A 1 122 ? 7.989 5.779 -7.788 1.00 86.94 122 SER A C 1
ATOM 956 O O . SER A 1 122 ? 7.875 6.302 -8.896 1.00 86.94 122 SER A O 1
ATOM 958 N N . PHE A 1 123 ? 7.054 5.915 -6.845 1.00 88.44 123 PHE A N 1
ATOM 959 C CA . PHE A 1 123 ? 5.951 6.877 -6.884 1.00 88.44 123 PHE A CA 1
ATOM 960 C C . PHE A 1 123 ? 5.388 7.075 -5.471 1.00 88.44 123 PHE A C 1
ATOM 962 O O . PHE A 1 123 ? 5.487 6.183 -4.622 1.00 88.44 123 PHE A O 1
ATOM 969 N N . THR A 1 124 ? 4.755 8.222 -5.228 1.00 90.88 124 THR A N 1
ATOM 970 C CA . THR A 1 124 ? 3.951 8.443 -4.023 1.00 90.88 124 THR A CA 1
ATOM 971 C C . THR A 1 124 ? 2.586 7.771 -4.177 1.00 90.88 124 THR A C 1
ATOM 973 O O . THR A 1 124 ? 1.938 7.892 -5.218 1.00 90.88 124 THR A O 1
ATOM 976 N N . LEU A 1 125 ? 2.120 7.087 -3.136 1.00 92.62 125 LEU A N 1
ATOM 977 C CA . LEU A 1 125 ? 0.803 6.454 -3.082 1.00 92.62 125 LEU A CA 1
ATOM 978 C C . LEU A 1 125 ? 0.094 6.762 -1.767 1.00 92.62 125 LEU A C 1
ATOM 980 O O . LEU A 1 125 ? 0.718 7.154 -0.780 1.00 92.62 125 LEU A O 1
ATOM 984 N N . GLY A 1 126 ? -1.219 6.558 -1.742 1.00 93.94 126 GLY A N 1
ATOM 985 C CA . GLY A 1 126 ? -2.020 6.739 -0.538 1.00 93.94 126 GLY A CA 1
ATOM 986 C C . GLY A 1 126 ? -2.971 5.587 -0.258 1.00 93.94 126 GLY A C 1
ATOM 987 O O . GLY A 1 126 ? -3.272 4.771 -1.130 1.00 93.94 126 GLY A O 1
ATOM 988 N N . ALA A 1 127 ? -3.471 5.548 0.972 1.00 95.06 127 ALA A N 1
ATOM 989 C CA . ALA A 1 127 ? -4.553 4.673 1.392 1.00 95.06 127 ALA A CA 1
ATOM 990 C C . ALA A 1 127 ? -5.551 5.423 2.285 1.00 95.06 127 ALA A C 1
ATOM 992 O O . ALA A 1 127 ? -5.157 6.099 3.233 1.00 95.06 127 ALA A O 1
ATOM 993 N N . GLN A 1 128 ? -6.843 5.258 2.002 1.00 94.44 128 GLN A N 1
ATOM 994 C CA . GLN A 1 128 ? -7.942 5.699 2.855 1.00 94.44 128 GLN A CA 1
ATOM 995 C C . GLN A 1 128 ? -8.665 4.485 3.439 1.00 94.44 128 GLN A C 1
ATOM 997 O O . GLN A 1 128 ? -9.059 3.582 2.701 1.00 94.44 128 GLN A O 1
ATOM 1002 N N . THR A 1 129 ? -8.862 4.463 4.752 1.00 94.38 129 THR A N 1
ATOM 1003 C CA . THR A 1 129 ? -9.636 3.422 5.448 1.00 94.38 129 THR A CA 1
ATOM 1004 C C . THR A 1 129 ? -11.108 3.826 5.608 1.00 94.38 129 THR A C 1
ATOM 1006 O O . THR A 1 129 ? -11.444 5.008 5.529 1.00 94.38 129 THR A O 1
ATOM 1009 N N . GLU A 1 130 ? -12.009 2.873 5.874 1.00 93.06 130 GLU A N 1
ATOM 1010 C CA . GLU A 1 130 ? -13.432 3.172 6.141 1.00 93.06 130 GLU A CA 1
ATOM 1011 C C . GLU A 1 130 ? -13.672 4.002 7.425 1.00 93.06 130 GLU A C 1
ATOM 1013 O O . GLU A 1 130 ? -14.628 4.772 7.469 1.00 93.06 130 GLU A O 1
ATOM 1018 N N . ASP A 1 131 ? -12.787 3.947 8.433 1.00 89.06 131 ASP A N 1
ATOM 1019 C CA . ASP A 1 131 ? -12.777 4.887 9.578 1.00 89.06 131 ASP A CA 1
ATOM 1020 C C . ASP A 1 131 ? -12.123 6.253 9.246 1.00 89.06 131 ASP A C 1
ATOM 1022 O O . ASP A 1 131 ? -11.954 7.145 10.090 1.00 89.06 131 ASP A O 1
ATOM 1026 N N . GLY A 1 132 ? -11.804 6.451 7.966 1.00 90.12 132 GLY A N 1
ATOM 1027 C CA . GLY A 1 132 ? -11.383 7.707 7.370 1.00 90.12 132 GLY A CA 1
ATOM 1028 C C . GLY A 1 132 ? -9.961 8.120 7.722 1.00 90.12 132 GLY A C 1
ATOM 1029 O O . GLY A 1 132 ? -9.704 9.323 7.719 1.00 90.12 132 GLY A O 1
ATOM 1030 N N . ALA A 1 133 ? -9.075 7.189 8.086 1.00 91.50 133 ALA A N 1
ATOM 1031 C CA . ALA A 1 133 ? -7.648 7.484 8.171 1.00 91.50 133 ALA A CA 1
ATOM 1032 C C . ALA A 1 133 ? -7.112 7.765 6.760 1.00 91.50 133 ALA A C 1
ATOM 1034 O O . ALA A 1 133 ? -7.520 7.088 5.813 1.00 91.50 133 ALA A O 1
ATOM 1035 N N . MET A 1 134 ? -6.231 8.752 6.613 1.00 92.75 134 MET A N 1
ATOM 1036 C CA . MET A 1 134 ? -5.636 9.158 5.336 1.00 92.75 134 MET A CA 1
ATOM 1037 C C . MET A 1 134 ? -4.117 9.022 5.413 1.00 92.75 134 MET A C 1
ATOM 1039 O O . MET A 1 134 ? -3.428 9.837 6.021 1.00 92.75 134 MET A O 1
ATOM 1043 N N . LEU A 1 135 ? -3.602 7.961 4.800 1.00 92.88 135 LEU A N 1
ATOM 1044 C CA . LEU A 1 135 ? -2.204 7.553 4.876 1.00 92.88 135 LEU A CA 1
ATOM 1045 C C . LEU A 1 135 ? -1.504 7.848 3.551 1.00 92.88 135 LEU A C 1
ATOM 1047 O O . LEU A 1 135 ? -2.073 7.591 2.487 1.00 92.88 135 LEU A O 1
ATOM 1051 N N . LYS A 1 136 ? -0.257 8.322 3.596 1.00 93.56 136 LYS A N 1
ATOM 1052 C CA . LYS A 1 136 ? 0.576 8.534 2.403 1.00 93.56 136 LYS A CA 1
ATOM 1053 C C . LYS A 1 136 ? 1.945 7.888 2.590 1.00 93.56 136 LYS A C 1
ATOM 1055 O O . LYS A 1 136 ? 2.505 7.965 3.676 1.00 93.56 136 LYS A O 1
ATOM 1060 N N . LEU A 1 137 ? 2.449 7.262 1.532 1.00 91.81 137 LEU A N 1
ATOM 1061 C CA . LEU A 1 137 ? 3.741 6.588 1.468 1.00 91.81 137 LEU A CA 1
ATOM 1062 C C . LEU A 1 137 ? 4.462 7.042 0.200 1.00 91.81 137 LEU A C 1
ATOM 1064 O O . LEU A 1 137 ? 3.902 6.921 -0.893 1.00 91.81 137 LEU A O 1
ATOM 1068 N N . ASP A 1 138 ? 5.697 7.508 0.325 1.00 90.56 138 ASP A N 1
ATOM 1069 C CA . ASP A 1 138 ? 6.584 7.700 -0.814 1.00 90.56 138 ASP A CA 1
ATOM 1070 C C . ASP A 1 138 ? 7.554 6.523 -0.954 1.00 90.56 138 ASP A C 1
ATOM 1072 O O . ASP A 1 138 ? 8.345 6.222 -0.058 1.00 90.56 138 ASP A O 1
ATOM 1076 N N . LEU A 1 139 ? 7.491 5.826 -2.091 1.00 88.62 139 LEU A N 1
ATOM 1077 C CA . LEU A 1 139 ? 8.328 4.650 -2.316 1.00 88.62 139 LEU A CA 1
ATOM 1078 C C . LEU A 1 139 ? 9.823 4.974 -2.439 1.00 88.62 139 LEU A C 1
ATOM 1080 O O . LEU A 1 139 ? 10.612 4.055 -2.258 1.00 88.62 139 LEU A O 1
ATOM 1084 N N . ALA A 1 140 ? 10.224 6.215 -2.739 1.00 86.69 140 ALA A N 1
ATOM 1085 C CA . ALA A 1 140 ? 11.634 6.596 -2.845 1.00 86.69 140 ALA A CA 1
ATOM 1086 C C . ALA A 1 140 ? 12.261 6.960 -1.489 1.00 86.69 140 ALA A C 1
ATOM 1088 O O . ALA A 1 140 ? 13.450 6.711 -1.289 1.00 86.69 140 ALA A O 1
ATOM 1089 N N . THR A 1 141 ? 11.495 7.552 -0.561 1.00 85.19 141 THR A N 1
ATOM 1090 C CA . THR A 1 141 ? 12.035 8.054 0.721 1.00 85.19 141 THR A CA 1
ATOM 1091 C C . THR A 1 141 ? 11.679 7.209 1.936 1.00 85.19 141 THR A C 1
ATOM 1093 O O . THR A 1 141 ? 12.462 7.162 2.885 1.00 85.19 141 THR A O 1
ATOM 1096 N N . ASP A 1 142 ? 10.526 6.538 1.929 1.00 85.88 142 ASP A N 1
ATOM 1097 C CA . ASP A 1 142 ? 9.943 5.968 3.150 1.00 85.88 142 ASP A CA 1
ATOM 1098 C C . ASP A 1 142 ? 10.159 4.452 3.278 1.00 85.88 142 ASP A C 1
ATOM 1100 O O . ASP A 1 142 ? 9.843 3.854 4.311 1.00 85.88 142 ASP A O 1
ATOM 1104 N N . VAL A 1 143 ? 10.701 3.807 2.238 1.00 82.69 143 VAL A N 1
ATOM 1105 C CA . VAL A 1 143 ? 11.017 2.375 2.247 1.00 82.69 143 VAL A CA 1
ATOM 1106 C C . VAL A 1 143 ? 12.523 2.165 2.398 1.00 82.69 143 VAL A C 1
ATOM 1108 O O . VAL A 1 143 ? 13.338 2.709 1.660 1.00 82.69 143 VAL A O 1
ATOM 1111 N N . VAL A 1 144 ? 12.916 1.336 3.364 1.00 70.56 144 VAL A N 1
ATOM 1112 C CA . VAL A 1 144 ? 14.328 1.015 3.610 1.00 70.56 144 VAL A CA 1
ATOM 1113 C C . VAL A 1 144 ? 14.800 -0.055 2.622 1.00 70.56 144 VAL A C 1
ATOM 1115 O O . VAL A 1 144 ? 14.155 -1.091 2.477 1.00 70.56 144 VAL A O 1
ATOM 1118 N N . GLY A 1 145 ? 15.951 0.173 1.983 1.00 59.66 145 GLY A N 1
ATOM 1119 C CA . GLY A 1 145 ? 16.603 -0.781 1.071 1.00 59.66 145 GLY A CA 1
ATOM 1120 C C . GLY A 1 145 ? 16.494 -0.442 -0.420 1.00 59.66 145 GLY A C 1
ATOM 1121 O O . GLY A 1 145 ? 17.225 -1.016 -1.221 1.00 59.66 145 GLY A O 1
ATOM 1122 N N . VAL A 1 146 ? 15.661 0.530 -0.800 1.00 56.56 146 VAL A N 1
ATOM 1123 C CA . VAL A 1 146 ? 15.559 1.043 -2.178 1.00 56.56 146 VAL A CA 1
ATOM 1124 C C . VAL A 1 146 ? 16.585 2.146 -2.446 1.00 56.56 146 VAL A C 1
ATOM 1126 O O . VAL A 1 146 ? 16.272 3.324 -2.577 1.00 56.56 146 VAL A O 1
ATOM 1129 N N . SER A 1 147 ? 17.858 1.763 -2.527 1.00 44.09 147 SER A N 1
ATOM 1130 C CA . SER A 1 147 ? 18.920 2.657 -3.000 1.00 44.09 147 SER A CA 1
ATOM 1131 C C . SER A 1 147 ? 19.050 2.580 -4.525 1.00 44.09 147 SER A C 1
ATOM 1133 O O . SER A 1 147 ? 19.833 1.779 -5.028 1.00 44.09 147 SER A O 1
ATOM 1135 N N . GLY A 1 148 ? 18.307 3.428 -5.248 1.00 51.25 148 GLY A N 1
ATOM 1136 C CA . GLY A 1 148 ? 18.468 3.620 -6.701 1.00 51.25 148 GLY A CA 1
ATOM 1137 C C . GLY A 1 148 ? 17.294 3.182 -7.587 1.00 51.25 148 GLY A C 1
ATOM 1138 O O . GLY A 1 148 ? 17.540 2.586 -8.634 1.00 51.25 148 GLY A O 1
ATOM 1139 N N . ILE A 1 149 ? 16.056 3.482 -7.175 1.00 50.53 149 ILE A N 1
ATOM 1140 C CA . ILE A 1 149 ? 14.851 3.481 -8.038 1.00 50.53 149 ILE A CA 1
ATOM 1141 C C . ILE A 1 149 ? 14.455 4.895 -8.470 1.00 50.53 149 ILE A C 1
ATOM 1143 O O . ILE A 1 149 ? 14.962 5.851 -7.844 1.00 50.53 149 ILE A O 1
#

Sequence (149 aa):
MIKQELAKAQDETMAMMAQGVGKGLEVKVRNEKAFHENESDDPLKANWNGQLEDKGKRISASVDEIPGSGLYRLKIFVRSIYKQEPLKGKVQFFLHPSFNNPKPVIEAKDGEACLQLVSYGSFTLGAQTEDGAMLKLDLATDVVGVSGI